Protein AF-A0A348ZVE0-F1 (afdb_monomer_lite)

Secondary structure (DSSP, 8-state):
-HHHHHHHHTTTTTTSTTHHHHHHHHHHHHHTTSS--HHHHHHHHHHHHT--TTSPPPPPSSHHHHHHHHHHHHHHHHTTSHHIIIIIHHHHHHHS---HHHHHHHHHHHHHHHHHGGG---SHHHHHHHHHHHHHHHHHHHHHHHHHHHHTHHHHHHHS----

Sequence (164 aa):
MLALLSGLLHDICRGEKDHAKKGSREAGPILDSLPVSVHEKACIEGAIANHEAFVKPTLMPSLYGQTLSDTLYDADKFRWGPDNFTETLWAMLRSRPVPMATVIHQFPEGIEEISRIKNTFRSETGRSFGPEFISIGLRIGEEIYQFLRERFADELRLQYPSSG

Foldseek 3Di:
DLLVLLLVQLCVQVVDDLRLLVSLVVSLVVCVVDPDDPVSNNLSSLLSSQQDPPDDHDDDPDPVSNVSSLSNNLVVLLCLFQVVLPPVVVVVCVVPPDDLLVCLVCLVVSLVVNLVSLPVRDDPVSVVCVNVRSVNRSVSSVVVSVVSCVVCVVVNCVPPPPPD

Radius of gyration: 18.57 Å; chains: 1; bounding box: 41×32×64 Å

pLDDT: mean 94.75, std 7.2, range [42.0, 98.56]

Structure (mmCIF, N/CA/C/O backbone):
data_AF-A0A348ZVE0-F1
#
_entry.id   AF-A0A348ZVE0-F1
#
loop_
_atom_site.group_PDB
_atom_site.id
_atom_site.type_symbol
_atom_site.label_atom_id
_atom_site.label_alt_id
_atom_site.label_comp_id
_atom_site.label_asym_id
_atom_site.label_entity_id
_atom_site.label_seq_id
_atom_site.pdbx_PDB_ins_code
_atom_site.Cartn_x
_atom_site.Cartn_y
_atom_site.Cartn_z
_atom_site.occupancy
_atom_site.B_iso_or_equiv
_atom_site.auth_seq_id
_atom_site.auth_comp_id
_atom_site.auth_asym_id
_atom_site.auth_atom_id
_atom_site.pdbx_PDB_model_num
ATOM 1 N N . MET A 1 1 ? 1.390 5.913 -18.681 1.00 83.69 1 MET A N 1
ATOM 2 C CA . MET A 1 1 ? 0.794 4.602 -19.012 1.00 83.69 1 MET A CA 1
ATOM 3 C C . MET A 1 1 ? 1.301 3.500 -18.085 1.00 83.69 1 MET A C 1
ATOM 5 O O . MET A 1 1 ? 0.484 2.969 -17.352 1.00 83.69 1 MET A O 1
ATOM 9 N N . LEU A 1 2 ? 2.609 3.199 -18.022 1.00 94.75 2 LEU A N 1
ATOM 10 C CA . LEU A 1 2 ? 3.101 2.069 -17.206 1.00 94.75 2 LEU A CA 1
ATOM 11 C C . LEU A 1 2 ? 2.749 2.158 -15.716 1.00 94.75 2 LEU A C 1
ATOM 13 O O . LEU A 1 2 ? 2.312 1.170 -15.153 1.00 94.75 2 LEU A O 1
ATOM 17 N N . ALA A 1 3 ? 2.850 3.340 -15.098 1.00 94.62 3 ALA A N 1
ATOM 18 C CA . ALA A 1 3 ? 2.457 3.521 -13.696 1.00 94.62 3 ALA A CA 1
ATOM 19 C C . ALA A 1 3 ? 0.978 3.181 -13.435 1.00 94.62 3 ALA A C 1
ATOM 21 O O . ALA A 1 3 ? 0.655 2.655 -12.376 1.00 94.62 3 ALA A O 1
ATOM 22 N N . LEU A 1 4 ? 0.092 3.419 -14.411 1.00 95.75 4 LEU A N 1
ATOM 23 C CA . LEU A 1 4 ? -1.321 3.040 -14.312 1.00 95.75 4 LEU A CA 1
ATOM 24 C C . LEU A 1 4 ? -1.493 1.522 -14.403 1.00 95.75 4 LEU A C 1
ATOM 26 O O . LEU A 1 4 ? -2.256 0.959 -13.627 1.00 95.75 4 LEU A O 1
ATOM 30 N N . LEU A 1 5 ? -0.764 0.857 -15.306 1.00 97.19 5 LEU A N 1
ATOM 31 C CA . LEU A 1 5 ? -0.774 -0.607 -15.409 1.00 97.19 5 LEU A CA 1
ATOM 32 C C . LEU A 1 5 ? -0.233 -1.252 -14.130 1.00 97.19 5 LEU A C 1
ATOM 34 O O . LEU A 1 5 ? -0.873 -2.141 -13.579 1.00 97.19 5 LEU A O 1
ATOM 38 N N . SER A 1 6 ? 0.892 -0.755 -13.611 1.00 97.62 6 SER A N 1
ATOM 39 C CA . SER A 1 6 ? 1.432 -1.197 -12.327 1.00 97.62 6 SER A CA 1
ATOM 40 C C . SER A 1 6 ? 0.428 -0.978 -11.194 1.00 97.62 6 SER A C 1
ATOM 42 O O . SER A 1 6 ? 0.184 -1.887 -10.410 1.00 97.62 6 SER A O 1
ATOM 44 N N . GLY A 1 7 ? -0.200 0.201 -11.131 1.00 97.25 7 GLY A N 1
ATOM 45 C CA . GLY A 1 7 ? -1.208 0.529 -10.122 1.00 97.25 7 GLY A CA 1
ATOM 46 C C . GLY A 1 7 ? -2.449 -0.360 -10.198 1.00 97.25 7 GLY A C 1
ATOM 47 O O . GLY A 1 7 ? -2.977 -0.746 -9.163 1.00 97.25 7 GLY A O 1
ATOM 48 N N . LEU A 1 8 ? -2.887 -0.749 -11.395 1.00 97.12 8 LEU A N 1
ATOM 49 C CA . LEU A 1 8 ? -4.025 -1.651 -11.575 1.00 97.12 8 LEU A CA 1
ATOM 50 C C . LEU A 1 8 ? -3.704 -3.095 -11.160 1.00 97.12 8 LEU A C 1
ATOM 52 O O . LEU A 1 8 ? -4.574 -3.792 -10.647 1.00 97.12 8 LEU A O 1
ATOM 56 N N . LEU A 1 9 ? -2.469 -3.542 -11.396 1.00 97.69 9 LEU A N 1
ATOM 57 C CA . LEU A 1 9 ? -2.080 -4.947 -11.258 1.00 97.69 9 LEU A CA 1
ATOM 58 C C . LEU A 1 9 ? -1.362 -5.279 -9.943 1.00 97.69 9 LEU A C 1
ATOM 60 O O . LEU A 1 9 ? -1.267 -6.458 -9.612 1.00 97.69 9 LEU A O 1
ATOM 64 N N . HIS A 1 10 ? -0.854 -4.291 -9.193 1.00 97.38 10 HIS A N 1
ATOM 65 C CA . HIS A 1 10 ? 0.051 -4.558 -8.062 1.00 97.38 10 HIS A CA 1
ATOM 66 C C . HIS A 1 10 ? -0.527 -5.492 -6.994 1.00 97.38 10 HIS A C 1
ATOM 68 O O . HIS A 1 10 ? 0.209 -6.294 -6.422 1.00 97.38 10 HIS A O 1
ATOM 74 N N . ASP A 1 11 ? -1.843 -5.432 -6.796 1.00 96.00 11 ASP A N 1
ATOM 75 C CA . ASP A 1 11 ? -2.575 -6.169 -5.768 1.00 96.00 11 ASP A CA 1
ATOM 76 C C . ASP A 1 11 ? -3.399 -7.345 -6.333 1.00 96.00 11 ASP A C 1
ATOM 78 O O . ASP A 1 11 ? -4.253 -7.902 -5.643 1.00 96.00 11 ASP A O 1
ATOM 82 N N . ILE A 1 12 ? -3.149 -7.775 -7.581 1.00 96.69 12 ILE A N 1
ATOM 83 C CA . ILE A 1 12 ? -3.907 -8.867 -8.232 1.00 96.69 12 ILE A CA 1
ATOM 84 C C . ILE A 1 12 ? -3.890 -10.181 -7.426 1.00 96.69 12 ILE A C 1
ATOM 86 O O . ILE A 1 12 ? -4.826 -10.973 -7.500 1.00 96.69 12 ILE A O 1
ATOM 90 N N . CYS A 1 13 ? -2.862 -10.374 -6.595 1.00 96.31 13 CYS A N 1
ATOM 91 C CA . CYS A 1 13 ? -2.694 -11.533 -5.718 1.00 96.31 13 CYS A CA 1
ATOM 92 C C . CYS A 1 13 ? -2.849 -11.205 -4.223 1.00 96.31 13 CYS A C 1
ATOM 94 O O . CYS A 1 13 ? -2.304 -11.934 -3.400 1.00 96.31 13 CYS A O 1
ATOM 96 N N . ARG A 1 14 ? -3.557 -10.132 -3.839 1.00 91.12 14 ARG A N 1
ATOM 97 C CA . ARG A 1 14 ? -3.624 -9.608 -2.452 1.00 91.12 14 ARG A CA 1
ATOM 98 C C . ARG A 1 14 ? -3.888 -10.652 -1.356 1.00 91.12 14 ARG A C 1
ATOM 100 O O . ARG A 1 14 ? -3.393 -10.512 -0.244 1.00 91.12 14 ARG A O 1
ATOM 107 N N . GLY A 1 15 ? -4.673 -11.693 -1.645 1.00 88.19 15 GLY A N 1
ATOM 108 C CA . GLY A 1 15 ? -5.005 -12.757 -0.684 1.00 88.19 15 GLY A CA 1
ATOM 109 C C . GLY A 1 15 ? -3.890 -13.782 -0.434 1.00 88.19 15 GLY A C 1
ATOM 110 O O . GLY A 1 15 ? -4.030 -14.643 0.433 1.00 88.19 15 GLY A O 1
ATOM 111 N N . GLU A 1 16 ? -2.796 -13.719 -1.187 1.00 93.19 16 GLU A N 1
ATOM 112 C CA . GLU A 1 16 ? -1.742 -14.722 -1.180 1.00 93.19 16 GLU A CA 1
ATOM 113 C C . GLU A 1 16 ? -0.572 -14.355 -0.259 1.00 93.19 16 GLU A C 1
ATOM 115 O O . GLU A 1 16 ? -0.159 -13.201 -0.154 1.00 93.19 16 GLU A O 1
ATOM 120 N N . LYS A 1 17 ? 0.075 -15.366 0.336 1.00 91.56 17 LYS A N 1
ATOM 121 C CA . LYS A 1 17 ? 1.398 -15.164 0.951 1.00 91.56 17 LYS A CA 1
ATOM 122 C C . LYS A 1 17 ? 2.402 -14.709 -0.115 1.00 91.56 17 LYS A C 1
ATOM 124 O O . LYS A 1 17 ? 2.440 -15.309 -1.192 1.00 91.56 17 LYS A O 1
ATOM 129 N N . ASP A 1 18 ? 3.221 -13.707 0.216 1.00 92.50 18 ASP A N 1
ATOM 130 C CA . ASP A 1 18 ? 4.145 -13.034 -0.708 1.00 92.50 18 ASP A CA 1
ATOM 131 C C . ASP A 1 18 ? 3.409 -12.415 -1.917 1.00 92.50 18 ASP A C 1
ATOM 133 O O . ASP A 1 18 ? 3.849 -12.562 -3.067 1.00 92.50 18 ASP A O 1
ATOM 137 N N . HIS A 1 19 ? 2.259 -11.766 -1.663 1.00 95.38 19 HIS A N 1
ATOM 138 C CA . HIS A 1 19 ? 1.347 -11.263 -2.698 1.00 95.38 19 HIS A CA 1
ATOM 139 C C . HIS A 1 19 ? 2.051 -10.397 -3.742 1.00 95.38 19 HIS A C 1
ATOM 141 O O . HIS A 1 19 ? 1.801 -10.597 -4.923 1.00 95.38 19 HIS A O 1
ATOM 147 N N . ALA A 1 20 ? 2.980 -9.517 -3.361 1.00 96.81 20 ALA A N 1
ATOM 148 C CA . ALA A 1 20 ? 3.681 -8.661 -4.316 1.00 96.81 20 ALA A CA 1
ATOM 149 C C . ALA A 1 20 ? 4.547 -9.457 -5.303 1.00 96.81 20 ALA A C 1
ATOM 151 O O . ALA A 1 20 ? 4.523 -9.215 -6.509 1.00 96.81 20 ALA A O 1
ATOM 152 N N . LYS A 1 21 ? 5.270 -10.478 -4.826 1.00 96.25 21 LYS A N 1
ATOM 153 C CA . LYS A 1 21 ? 6.077 -11.353 -5.696 1.00 96.25 21 LYS A CA 1
ATOM 154 C C . LYS A 1 21 ? 5.207 -12.225 -6.592 1.00 96.25 21 LYS A C 1
ATOM 156 O O . LYS A 1 21 ? 5.589 -12.502 -7.726 1.00 96.25 21 LYS A O 1
ATOM 161 N N . LYS A 1 22 ? 4.075 -12.712 -6.081 1.00 97.12 22 LYS A N 1
ATOM 162 C CA . LYS A 1 22 ? 3.112 -13.473 -6.887 1.00 97.12 22 LYS A CA 1
ATOM 163 C C . LYS A 1 22 ? 2.441 -12.576 -7.921 1.00 97.12 22 LYS A C 1
ATOM 165 O O . LYS A 1 22 ? 2.470 -12.921 -9.091 1.00 97.12 22 LYS A O 1
ATOM 170 N N . GLY A 1 23 ? 1.946 -11.412 -7.516 1.00 97.50 23 GLY A N 1
ATOM 171 C CA . GLY A 1 23 ? 1.324 -10.418 -8.388 1.00 97.50 23 GLY A CA 1
ATOM 172 C C . GLY A 1 23 ? 2.262 -9.949 -9.494 1.00 97.50 23 GLY A C 1
ATOM 173 O O . GLY A 1 23 ? 1.847 -9.842 -10.638 1.00 97.50 23 GLY A O 1
ATOM 174 N N . SER A 1 24 ? 3.552 -9.786 -9.189 1.00 97.69 24 SER A N 1
ATOM 175 C CA . SER A 1 24 ? 4.595 -9.516 -10.184 1.00 97.69 24 SER A CA 1
ATOM 176 C C . SER A 1 24 ? 4.646 -10.591 -11.279 1.00 97.69 24 SER A C 1
ATOM 178 O O . SER A 1 24 ? 4.664 -10.258 -12.458 1.00 97.69 24 SER A O 1
ATOM 180 N N . ARG A 1 25 ? 4.587 -11.880 -10.913 1.00 97.38 25 ARG A N 1
ATOM 181 C CA . ARG A 1 25 ? 4.575 -12.990 -11.884 1.00 97.38 25 ARG A CA 1
ATOM 182 C C . ARG A 1 25 ? 3.251 -13.107 -12.639 1.00 97.38 25 ARG A C 1
ATOM 184 O O . ARG A 1 25 ? 3.273 -13.336 -13.842 1.00 97.38 25 ARG A O 1
ATOM 191 N N . GLU A 1 26 ? 2.123 -12.936 -11.952 1.00 97.81 26 GLU A N 1
ATOM 192 C CA . GLU A 1 26 ? 0.785 -13.011 -12.560 1.00 97.81 26 GLU A CA 1
ATOM 193 C C . GLU A 1 26 ? 0.497 -11.831 -13.500 1.00 97.81 26 GLU A C 1
ATOM 195 O O . GLU A 1 26 ? -0.248 -11.968 -14.469 1.00 97.81 26 GLU A O 1
ATOM 200 N N . ALA A 1 27 ? 1.122 -10.674 -13.269 1.00 97.75 27 ALA A N 1
ATOM 201 C CA . ALA A 1 27 ? 1.037 -9.540 -14.181 1.00 97.75 27 ALA A CA 1
ATOM 202 C C . ALA A 1 27 ? 1.665 -9.857 -15.548 1.00 97.75 27 ALA A C 1
ATOM 204 O O . ALA A 1 27 ? 1.187 -9.358 -16.565 1.00 97.75 27 ALA A O 1
ATOM 205 N N . GLY A 1 28 ? 2.697 -10.704 -15.597 1.00 96.44 28 GLY A N 1
ATOM 206 C CA . GLY A 1 28 ? 3.451 -10.999 -16.813 1.00 96.44 28 GLY A CA 1
ATOM 207 C C . GLY A 1 28 ? 2.586 -11.476 -17.991 1.00 96.44 28 GLY A C 1
ATOM 208 O O . GLY A 1 28 ? 2.599 -10.819 -19.035 1.00 96.44 28 GLY A O 1
ATOM 209 N N . PRO A 1 29 ? 1.806 -12.564 -17.848 1.00 96.94 29 PRO A N 1
ATOM 210 C CA . PRO A 1 29 ? 0.902 -13.045 -18.895 1.00 96.94 29 PR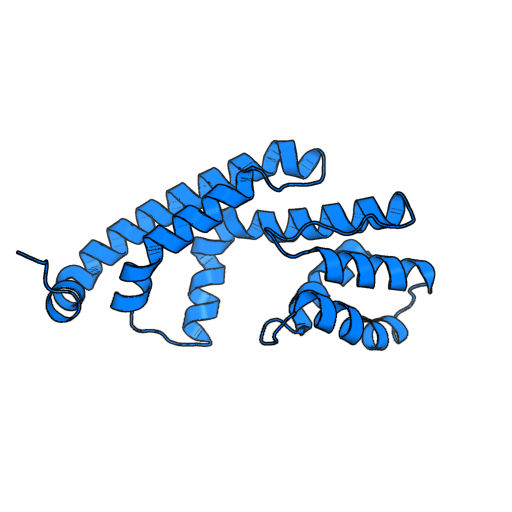O A CA 1
ATOM 211 C C . PRO A 1 29 ? -0.169 -12.031 -19.322 1.00 96.94 29 PRO A C 1
ATOM 213 O O . PRO A 1 29 ? -0.554 -11.993 -20.488 1.00 96.94 29 PRO A O 1
ATOM 216 N N . ILE A 1 30 ? -0.647 -11.183 -18.402 1.00 96.94 30 ILE A N 1
ATOM 217 C CA . ILE A 1 30 ? -1.611 -10.117 -18.725 1.00 96.94 30 ILE A CA 1
ATOM 218 C C . ILE A 1 30 ? -0.939 -9.067 -19.614 1.00 96.94 30 ILE A C 1
ATOM 220 O O . ILE A 1 30 ? -1.504 -8.646 -20.625 1.00 96.94 30 ILE A O 1
ATOM 224 N N . LEU A 1 31 ? 0.287 -8.677 -19.265 1.00 97.12 31 LEU A N 1
ATOM 225 C CA . LEU A 1 31 ? 1.079 -7.701 -20.009 1.00 97.12 31 LEU A CA 1
ATOM 226 C C . LEU A 1 31 ? 1.460 -8.200 -21.411 1.00 97.12 31 LEU A C 1
ATOM 228 O O . LEU A 1 31 ? 1.528 -7.381 -22.320 1.00 97.12 31 LEU A O 1
ATOM 232 N N . ASP A 1 32 ? 1.622 -9.512 -21.619 1.00 96.38 32 ASP A N 1
ATOM 233 C CA . ASP A 1 32 ? 1.896 -10.093 -22.948 1.00 96.38 32 ASP A CA 1
ATOM 234 C C . ASP A 1 32 ? 0.769 -9.845 -23.966 1.00 96.38 32 ASP A C 1
ATOM 236 O O . ASP A 1 32 ? 0.999 -9.894 -25.174 1.00 96.38 32 ASP A O 1
ATOM 240 N N . SER A 1 33 ? -0.447 -9.550 -23.495 1.00 95.12 33 SER A N 1
ATOM 241 C CA . SER A 1 33 ? -1.587 -9.197 -24.352 1.00 95.12 33 SER A CA 1
ATOM 242 C C . SER A 1 33 ? -1.677 -7.703 -24.694 1.00 95.12 33 SER A C 1
ATOM 244 O O . SER A 1 33 ? -2.545 -7.296 -25.469 1.00 95.12 33 SER A O 1
ATOM 246 N N . LEU A 1 34 ? -0.798 -6.874 -24.123 1.00 95.25 34 LEU A N 1
ATOM 247 C CA . LEU A 1 34 ? -0.797 -5.420 -24.271 1.00 95.25 34 LEU A CA 1
ATOM 248 C C . LEU A 1 34 ? 0.386 -4.953 -25.135 1.00 95.25 34 LEU A C 1
ATOM 250 O O . LEU A 1 34 ? 1.401 -5.642 -25.223 1.00 95.25 34 LEU A O 1
ATOM 254 N N . PRO A 1 35 ? 0.311 -3.758 -25.754 1.00 95.12 35 PRO A N 1
ATOM 255 C CA . PRO A 1 35 ? 1.410 -3.196 -26.538 1.00 95.12 35 PRO A CA 1
ATOM 256 C C . PRO A 1 35 ? 2.511 -2.615 -25.628 1.00 95.12 35 PRO A C 1
ATOM 258 O O . PRO A 1 35 ? 2.806 -1.423 -25.684 1.00 95.12 35 PRO A O 1
ATOM 261 N N . VAL A 1 36 ? 3.093 -3.448 -24.763 1.00 95.81 36 VAL A N 1
ATOM 262 C CA . VAL A 1 36 ? 4.236 -3.113 -23.904 1.00 95.81 36 VAL A CA 1
ATOM 263 C C . VAL A 1 36 ? 5.461 -3.903 -24.348 1.00 95.81 36 VAL A C 1
ATOM 265 O O . VAL A 1 36 ? 5.384 -5.085 -24.675 1.00 95.81 36 VAL A O 1
ATOM 268 N N . SER A 1 37 ? 6.617 -3.251 -24.379 1.00 96.56 37 SER A N 1
ATOM 269 C CA . SER A 1 37 ? 7.875 -3.922 -24.703 1.00 96.56 37 SER A CA 1
ATOM 270 C C . SER A 1 37 ? 8.344 -4.829 -23.561 1.00 96.56 37 SER A C 1
ATOM 272 O O . SER A 1 37 ? 7.965 -4.660 -22.401 1.00 96.56 37 SER A O 1
ATOM 274 N N . VAL A 1 38 ? 9.262 -5.751 -23.866 1.00 96.44 38 VAL A N 1
ATOM 275 C CA . VAL A 1 38 ? 9.892 -6.632 -22.865 1.00 96.44 38 VAL A CA 1
ATOM 276 C C . VAL A 1 38 ? 10.555 -5.830 -21.736 1.00 96.44 38 VAL A C 1
ATOM 278 O O . VAL A 1 38 ? 10.487 -6.221 -20.572 1.00 96.44 38 VAL A O 1
ATOM 281 N N . HIS A 1 39 ? 11.166 -4.685 -22.059 1.00 96.62 39 HIS A N 1
ATOM 282 C CA . HIS A 1 39 ? 11.793 -3.823 -21.057 1.00 96.62 39 HIS A CA 1
ATOM 283 C C . HIS A 1 39 ? 10.761 -3.169 -20.128 1.00 96.62 39 HIS A C 1
ATOM 285 O O . HIS A 1 39 ? 10.950 -3.137 -18.913 1.00 96.62 39 HIS A O 1
ATOM 291 N N . GLU A 1 40 ? 9.659 -2.667 -20.686 1.00 97.62 40 GLU A N 1
ATOM 292 C CA . GLU A 1 40 ? 8.582 -2.040 -19.915 1.00 97.62 40 GLU A CA 1
ATOM 293 C C . GLU A 1 40 ? 7.856 -3.058 -19.037 1.00 97.62 40 GLU A C 1
ATOM 295 O O . GLU A 1 40 ? 7.601 -2.774 -17.867 1.00 97.62 40 GLU A O 1
ATOM 300 N N . LYS A 1 41 ? 7.603 -4.262 -19.569 1.00 97.69 41 LYS A N 1
ATOM 301 C CA . LYS A 1 41 ? 7.073 -5.399 -18.813 1.00 97.69 41 LYS A CA 1
ATOM 302 C C . LYS A 1 41 ? 7.941 -5.689 -17.589 1.00 97.69 41 LYS A C 1
ATOM 304 O O . LYS A 1 41 ? 7.433 -5.655 -16.473 1.00 97.69 41 LYS A O 1
ATOM 309 N N . ALA A 1 42 ? 9.252 -5.857 -17.774 1.00 97.75 42 ALA A N 1
ATOM 310 C CA . ALA A 1 42 ? 10.180 -6.103 -16.669 1.00 97.75 42 ALA A CA 1
ATOM 311 C C . ALA A 1 42 ? 10.190 -4.961 -15.631 1.00 97.75 42 ALA A C 1
ATOM 313 O O . ALA A 1 42 ? 10.314 -5.205 -14.430 1.00 97.75 42 ALA A O 1
ATOM 314 N N . CYS A 1 43 ? 10.026 -3.706 -16.068 1.00 98.25 43 CYS A N 1
ATOM 315 C CA . CYS A 1 43 ? 9.896 -2.572 -15.152 1.00 98.25 43 CYS A CA 1
ATOM 316 C C . CYS A 1 43 ? 8.595 -2.633 -14.335 1.00 98.25 43 CYS A C 1
ATOM 318 O O . CYS A 1 43 ? 8.634 -2.369 -13.134 1.00 98.25 43 CYS A O 1
ATOM 320 N N . ILE A 1 44 ? 7.461 -2.986 -14.956 1.00 98.31 44 ILE A N 1
ATOM 321 C CA . ILE A 1 44 ? 6.171 -3.154 -14.265 1.00 98.31 44 ILE A CA 1
ATOM 322 C C . ILE A 1 44 ? 6.258 -4.299 -13.254 1.00 98.31 44 ILE A C 1
ATOM 324 O O . ILE A 1 44 ? 5.930 -4.101 -12.086 1.00 98.31 44 ILE A O 1
ATOM 328 N N . GLU A 1 45 ? 6.745 -5.468 -13.672 1.00 98.31 45 GLU A N 1
ATOM 329 C CA . GLU A 1 45 ? 6.901 -6.639 -12.804 1.00 98.31 45 GLU A CA 1
ATOM 330 C C . GLU A 1 45 ? 7.791 -6.320 -11.595 1.00 98.31 45 GLU A C 1
ATOM 332 O O . GLU A 1 45 ? 7.432 -6.642 -10.461 1.00 98.31 45 GLU A O 1
ATOM 337 N N . GLY A 1 46 ? 8.923 -5.639 -11.808 1.00 98.25 46 GLY A N 1
ATOM 338 C CA . GLY A 1 46 ? 9.819 -5.234 -10.725 1.00 98.25 46 GLY A CA 1
ATOM 339 C C . GLY A 1 46 ? 9.209 -4.183 -9.795 1.00 98.25 46 GLY A C 1
ATOM 340 O O . GLY A 1 46 ? 9.342 -4.297 -8.577 1.00 98.25 46 GLY A O 1
ATOM 341 N N . ALA A 1 47 ? 8.478 -3.203 -10.337 1.00 98.44 47 ALA A N 1
ATOM 342 C CA . ALA A 1 47 ? 7.744 -2.229 -9.532 1.00 98.44 47 ALA A CA 1
ATOM 343 C C . ALA A 1 47 ? 6.710 -2.923 -8.631 1.00 98.44 47 ALA A C 1
ATOM 345 O O . ALA A 1 47 ? 6.682 -2.671 -7.426 1.00 98.44 47 ALA A O 1
ATOM 346 N N . ILE A 1 48 ? 5.924 -3.851 -9.189 1.00 98.56 48 ILE A N 1
ATOM 347 C CA . ILE A 1 48 ? 4.960 -4.655 -8.430 1.00 98.56 48 ILE A CA 1
ATOM 348 C C . ILE A 1 48 ? 5.680 -5.486 -7.363 1.00 98.56 48 ILE A C 1
ATOM 350 O O . ILE A 1 48 ? 5.252 -5.498 -6.220 1.00 98.56 48 ILE A O 1
ATOM 354 N N . ALA A 1 49 ? 6.808 -6.127 -7.657 1.00 98.06 49 ALA A N 1
ATOM 355 C CA . ALA A 1 49 ? 7.531 -6.895 -6.639 1.00 98.06 49 ALA A CA 1
ATOM 356 C C . ALA A 1 49 ? 8.065 -6.033 -5.472 1.00 98.06 49 ALA A C 1
ATOM 358 O O . ALA A 1 49 ? 8.312 -6.557 -4.388 1.00 98.06 49 ALA A O 1
ATOM 359 N N . ASN A 1 50 ? 8.244 -4.726 -5.686 1.00 97.88 50 ASN A N 1
ATOM 360 C CA . ASN A 1 50 ? 8.852 -3.789 -4.740 1.00 97.88 50 ASN A CA 1
ATOM 361 C C . ASN A 1 50 ? 7.846 -2.926 -3.947 1.00 97.88 50 ASN A C 1
ATOM 363 O O . ASN A 1 50 ? 8.286 -2.066 -3.172 1.00 97.88 50 ASN A O 1
ATOM 367 N N . HIS A 1 51 ? 6.530 -3.073 -4.148 1.00 97.12 51 HIS A N 1
ATOM 368 C CA . HIS A 1 51 ? 5.545 -2.098 -3.647 1.00 97.12 51 HIS A CA 1
ATOM 369 C C . HIS A 1 51 ? 5.165 -2.254 -2.152 1.00 97.12 51 HIS A C 1
ATOM 371 O O . HIS A 1 51 ? 4.519 -1.372 -1.579 1.00 97.12 51 HIS A O 1
ATOM 377 N N . GLU A 1 52 ? 5.587 -3.330 -1.479 1.00 96.31 52 GLU A N 1
ATOM 378 C CA . GLU A 1 52 ? 5.260 -3.558 -0.062 1.00 96.31 52 GLU A CA 1
ATOM 379 C C . GLU A 1 52 ? 5.977 -2.576 0.874 1.00 96.31 52 GLU A C 1
ATOM 381 O O . GLU A 1 52 ? 7.164 -2.264 0.724 1.00 96.31 52 GLU A O 1
ATOM 386 N N . ALA A 1 53 ? 5.240 -2.080 1.872 1.00 94.44 53 ALA A N 1
ATOM 387 C CA . ALA A 1 53 ? 5.815 -1.294 2.958 1.00 94.44 53 ALA A CA 1
ATOM 388 C C . ALA A 1 53 ? 6.646 -2.177 3.896 1.00 94.44 53 ALA A C 1
ATOM 390 O O . ALA A 1 53 ? 6.439 -3.381 3.979 1.00 94.44 53 ALA A O 1
ATOM 391 N N . PHE A 1 54 ? 7.602 -1.559 4.594 1.00 93.81 54 PHE A N 1
ATOM 392 C CA . PHE A 1 54 ? 8.472 -2.213 5.586 1.00 93.81 54 PHE A CA 1
ATOM 393 C C . PHE A 1 54 ? 9.351 -3.357 5.048 1.00 93.81 54 PHE A C 1
ATOM 395 O O . PHE A 1 54 ? 10.081 -3.992 5.806 1.00 93.81 54 PHE A O 1
ATOM 402 N N . VAL A 1 55 ? 9.358 -3.563 3.731 1.00 92.75 55 VAL A N 1
ATOM 403 C CA . VAL A 1 55 ? 10.277 -4.449 3.021 1.00 92.75 55 VAL A CA 1
ATOM 404 C C . VAL A 1 55 ? 11.347 -3.597 2.345 1.00 92.75 55 VAL A C 1
ATOM 406 O O . VAL A 1 55 ? 11.054 -2.568 1.732 1.00 92.75 55 VAL A O 1
ATOM 409 N N . LYS A 1 56 ? 12.613 -4.017 2.450 1.00 93.50 56 LYS A N 1
ATOM 410 C CA . LYS A 1 56 ? 13.716 -3.353 1.747 1.00 93.50 56 LYS A CA 1
ATOM 411 C C . LYS A 1 56 ? 13.532 -3.540 0.231 1.00 93.50 56 LYS A C 1
ATOM 413 O O . LYS A 1 56 ? 13.552 -4.688 -0.215 1.00 93.50 56 LYS A O 1
ATOM 418 N N . PRO A 1 57 ? 13.384 -2.463 -0.564 1.00 94.44 57 PRO A N 1
ATOM 419 C CA . PRO A 1 57 ? 13.187 -2.595 -2.002 1.00 94.44 57 PRO A CA 1
ATOM 420 C C . PRO A 1 57 ? 14.460 -3.083 -2.694 1.00 94.44 57 PRO A C 1
ATOM 422 O O . PRO A 1 57 ? 15.580 -2.778 -2.270 1.00 94.44 57 PRO A O 1
ATOM 425 N N . THR A 1 58 ? 14.279 -3.813 -3.792 1.00 96.31 58 THR A N 1
ATOM 426 C CA . THR A 1 58 ? 15.377 -4.171 -4.694 1.00 96.31 58 THR A CA 1
ATOM 427 C C . THR A 1 58 ? 15.638 -3.009 -5.645 1.00 96.31 58 THR A C 1
ATOM 429 O O . THR A 1 58 ? 14.697 -2.456 -6.209 1.00 96.31 58 THR A O 1
ATOM 432 N N . LEU A 1 59 ? 16.904 -2.634 -5.843 1.00 97.25 59 LEU A N 1
ATOM 433 C CA . LEU A 1 59 ? 17.252 -1.600 -6.819 1.00 97.25 59 LEU A CA 1
ATOM 434 C C . LEU A 1 59 ? 16.887 -2.054 -8.231 1.00 97.25 59 LEU A C 1
ATOM 436 O O . LEU A 1 59 ? 17.219 -3.168 -8.641 1.00 97.25 59 LEU A O 1
ATOM 440 N N . MET A 1 60 ? 16.229 -1.170 -8.975 1.00 97.81 60 MET A N 1
ATOM 441 C CA . MET A 1 60 ? 15.878 -1.444 -10.361 1.00 97.81 60 MET A CA 1
ATOM 442 C C . MET A 1 60 ? 17.103 -1.252 -11.273 1.00 97.81 60 MET A C 1
ATOM 444 O O . MET A 1 60 ? 17.884 -0.325 -11.051 1.00 97.81 60 MET A O 1
ATOM 448 N N . PRO A 1 61 ? 17.282 -2.071 -12.329 1.00 94.56 61 PRO A N 1
ATOM 449 C CA . PRO A 1 61 ? 18.459 -1.986 -13.205 1.00 94.56 61 PRO A CA 1
ATOM 450 C C . PRO A 1 61 ? 18.592 -0.679 -13.999 1.00 94.56 61 PRO A C 1
ATOM 452 O O . PRO A 1 61 ? 19.660 -0.392 -14.534 1.00 94.56 61 PRO A O 1
ATOM 455 N N . SER A 1 62 ? 17.514 0.096 -14.125 1.00 96.06 62 SER A N 1
ATOM 456 C CA . SER A 1 62 ? 17.488 1.357 -14.864 1.00 96.06 62 SER A CA 1
ATOM 457 C C . SER A 1 62 ? 16.844 2.463 -14.035 1.00 96.06 62 SER A C 1
ATOM 459 O O . SER A 1 62 ? 15.952 2.208 -13.223 1.00 96.06 62 SER A O 1
ATOM 461 N N . LEU A 1 63 ? 17.251 3.713 -14.290 1.00 96.12 63 LEU A N 1
ATOM 462 C CA . LEU A 1 63 ? 16.619 4.886 -13.680 1.00 96.12 63 LEU A CA 1
ATOM 463 C C . LEU A 1 63 ? 15.118 4.929 -13.995 1.00 96.12 63 LEU A C 1
ATOM 465 O O . LEU A 1 63 ? 14.314 5.203 -13.115 1.00 96.12 63 LEU A O 1
ATO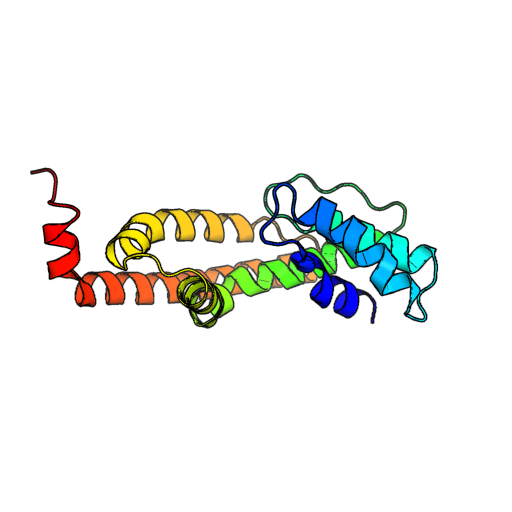M 469 N N . TYR A 1 64 ? 14.745 4.576 -15.227 1.00 96.25 64 TYR A N 1
ATOM 470 C CA . TYR A 1 64 ? 13.351 4.479 -15.653 1.00 96.25 64 TYR A CA 1
ATOM 471 C C . TYR A 1 64 ? 12.542 3.489 -14.800 1.00 96.25 64 TYR A C 1
ATOM 473 O O . TYR A 1 64 ? 11.478 3.834 -14.283 1.00 96.25 64 TYR A O 1
ATOM 481 N N . GLY A 1 65 ? 13.066 2.276 -14.600 1.00 97.94 65 GLY A N 1
ATOM 482 C CA . GLY A 1 65 ? 12.433 1.269 -13.751 1.00 97.94 65 GLY A CA 1
ATOM 483 C C . GLY A 1 65 ? 12.373 1.702 -12.287 1.00 97.94 65 GLY A C 1
ATOM 484 O O . GLY A 1 65 ? 11.359 1.478 -11.628 1.00 97.94 65 GLY A O 1
ATOM 485 N N . GLN A 1 66 ? 13.418 2.373 -11.790 1.00 98.31 66 GLN A N 1
ATOM 486 C CA . GLN A 1 66 ? 13.456 2.896 -10.423 1.00 98.31 66 GLN A CA 1
ATOM 487 C C . GLN A 1 66 ? 12.369 3.952 -10.212 1.00 98.31 66 GLN A C 1
ATOM 489 O O . GLN A 1 66 ? 11.591 3.844 -9.269 1.00 98.31 66 GLN A O 1
ATOM 494 N N . THR A 1 67 ? 12.236 4.906 -11.137 1.00 98.00 67 THR A N 1
ATOM 495 C CA . THR A 1 67 ? 11.171 5.913 -11.100 1.00 98.00 67 THR A CA 1
ATOM 496 C C . THR A 1 67 ? 9.788 5.268 -11.106 1.00 98.00 67 THR A C 1
ATOM 498 O O . THR A 1 67 ? 8.928 5.688 -10.336 1.00 98.00 67 THR A O 1
ATOM 501 N N . LEU A 1 68 ? 9.559 4.235 -11.923 1.00 98.31 68 LEU A N 1
ATOM 502 C CA . LEU A 1 68 ? 8.283 3.517 -11.942 1.00 98.31 68 LEU A CA 1
ATOM 503 C C . LEU A 1 68 ? 8.003 2.800 -10.612 1.00 98.31 68 LEU A C 1
ATOM 505 O O . LEU A 1 68 ? 6.895 2.903 -10.090 1.00 98.31 68 LEU A O 1
ATOM 509 N N . SER A 1 69 ? 9.003 2.107 -10.061 1.00 98.50 69 SER A N 1
ATOM 510 C CA . SER A 1 69 ? 8.924 1.411 -8.771 1.00 98.50 69 SER A CA 1
ATOM 511 C C . SER A 1 69 ? 8.609 2.370 -7.622 1.00 98.50 69 SER A C 1
ATOM 513 O O . SER A 1 69 ? 7.728 2.095 -6.808 1.00 98.50 69 SER A O 1
ATOM 515 N N . ASP A 1 70 ? 9.292 3.511 -7.568 1.00 98.44 70 ASP A N 1
ATOM 516 C CA . ASP A 1 70 ? 9.090 4.513 -6.520 1.00 98.44 70 ASP A CA 1
ATOM 517 C C . ASP A 1 70 ? 7.746 5.227 -6.675 1.00 98.44 70 ASP A C 1
ATOM 519 O O . ASP A 1 70 ? 7.051 5.452 -5.688 1.00 98.44 70 ASP A O 1
ATOM 523 N N . THR A 1 71 ? 7.335 5.505 -7.915 1.00 98.06 71 THR A N 1
ATOM 524 C CA . THR A 1 71 ? 6.031 6.110 -8.220 1.00 98.06 71 THR A CA 1
ATOM 525 C C . THR A 1 71 ? 4.882 5.187 -7.829 1.00 98.06 71 THR A C 1
ATOM 527 O O . THR A 1 71 ? 3.923 5.644 -7.213 1.00 98.06 71 THR A O 1
ATOM 530 N N . LEU A 1 72 ? 4.965 3.893 -8.167 1.00 98.56 72 LEU A N 1
ATOM 531 C CA . LEU A 1 72 ? 3.954 2.911 -7.772 1.00 98.56 72 LEU A CA 1
ATOM 532 C C . LEU A 1 72 ? 3.856 2.814 -6.251 1.00 98.56 72 LEU A C 1
ATOM 534 O O . LEU A 1 72 ? 2.756 2.851 -5.708 1.00 98.56 72 LEU A O 1
ATOM 538 N N . TYR A 1 73 ? 5.006 2.697 -5.583 1.00 98.56 73 TYR A N 1
ATOM 539 C CA . TYR A 1 73 ? 5.056 2.613 -4.131 1.00 98.56 73 TYR A CA 1
ATOM 540 C C . TYR A 1 73 ? 4.383 3.820 -3.481 1.00 98.56 73 TYR A C 1
ATOM 542 O O . TYR A 1 73 ? 3.493 3.655 -2.652 1.00 98.56 73 TYR A O 1
ATOM 550 N N . ASP A 1 74 ? 4.773 5.030 -3.884 1.00 98.50 74 ASP A N 1
ATOM 551 C CA . ASP A 1 74 ? 4.227 6.252 -3.305 1.00 98.50 74 ASP A CA 1
ATOM 552 C C . ASP A 1 74 ? 2.730 6.379 -3.581 1.00 98.50 74 ASP A C 1
ATOM 554 O O . ASP A 1 74 ? 1.978 6.691 -2.662 1.00 98.50 74 ASP A O 1
ATOM 558 N N . ALA A 1 75 ? 2.282 6.089 -4.809 1.00 97.69 75 ALA A N 1
ATOM 559 C CA . ALA A 1 75 ? 0.867 6.114 -5.179 1.00 97.69 75 ALA A CA 1
ATOM 560 C C . ALA A 1 75 ? 0.022 5.163 -4.319 1.00 97.69 75 ALA A C 1
ATOM 562 O O . ALA A 1 75 ? -1.062 5.542 -3.877 1.00 97.69 75 ALA A O 1
ATOM 563 N N . ASP A 1 76 ? 0.528 3.961 -4.035 1.00 97.62 76 ASP A N 1
ATOM 564 C CA . ASP A 1 76 ? -0.120 3.042 -3.101 1.00 97.62 76 ASP A CA 1
ATOM 565 C C . ASP A 1 76 ? -0.129 3.613 -1.671 1.00 97.62 76 ASP A C 1
ATOM 567 O O . ASP A 1 76 ? -1.176 3.668 -1.026 1.00 97.62 76 ASP A O 1
ATOM 571 N N . LYS A 1 77 ? 0.999 4.146 -1.178 1.00 97.69 77 LYS A N 1
ATOM 572 C CA . LYS A 1 77 ? 1.079 4.681 0.196 1.00 97.69 77 LYS A CA 1
ATOM 573 C C . LYS A 1 77 ? 0.290 5.968 0.408 1.00 97.69 77 LYS A C 1
ATOM 575 O O . LYS A 1 77 ? -0.167 6.203 1.523 1.00 97.69 77 LYS A O 1
ATOM 580 N N . PHE A 1 78 ? 0.025 6.763 -0.627 1.00 97.69 78 PHE A N 1
ATOM 581 C CA . PHE A 1 78 ? -0.920 7.880 -0.521 1.00 97.69 78 PHE A CA 1
ATOM 582 C C . PHE A 1 78 ? -2.314 7.412 -0.077 1.00 97.69 78 PHE A C 1
ATOM 584 O O . PHE A 1 78 ? -2.974 8.109 0.697 1.00 97.69 78 PHE A O 1
ATOM 591 N N . ARG A 1 79 ? -2.734 6.200 -0.470 1.00 96.56 79 ARG A N 1
ATOM 592 C CA . ARG A 1 79 ? -4.028 5.622 -0.070 1.00 96.56 79 ARG A CA 1
ATOM 593 C C . ARG A 1 79 ? -4.086 5.197 1.396 1.00 96.56 79 ARG A C 1
ATOM 595 O O . ARG A 1 79 ? -5.173 4.961 1.909 1.00 96.56 79 ARG A O 1
ATOM 602 N N . TRP A 1 80 ? -2.946 5.146 2.086 1.00 97.31 80 TRP A N 1
ATOM 603 C CA . TRP A 1 80 ? -2.881 4.879 3.527 1.00 97.31 80 TRP A CA 1
ATOM 604 C C . TRP A 1 80 ? -3.247 6.117 4.368 1.00 97.31 80 TRP A C 1
ATOM 606 O O . TRP A 1 80 ? -3.338 6.032 5.590 1.00 97.31 80 TRP A O 1
ATOM 616 N N . GLY A 1 81 ? -3.455 7.271 3.721 1.00 97.06 81 GLY A N 1
ATOM 617 C CA . GLY A 1 81 ? -3.962 8.497 4.330 1.00 97.06 81 GLY A CA 1
ATOM 618 C C . GLY A 1 81 ? -5.498 8.507 4.437 1.00 97.06 81 GLY A C 1
ATOM 619 O O . GLY A 1 81 ? -6.068 7.581 5.013 1.00 97.06 81 GLY A O 1
ATOM 620 N N . PRO A 1 82 ? -6.196 9.542 3.924 1.00 97.62 82 PRO A N 1
ATOM 621 C CA . PRO A 1 82 ? -7.652 9.666 4.059 1.00 97.62 82 PRO A CA 1
ATOM 622 C C . PRO A 1 82 ? -8.427 8.451 3.533 1.00 97.62 82 PRO A C 1
ATOM 624 O O . PRO A 1 82 ? -9.275 7.916 4.246 1.00 97.62 82 PRO A O 1
ATOM 627 N N . ASP A 1 83 ? -8.069 7.969 2.339 1.00 96.94 83 ASP A N 1
ATOM 628 C CA . ASP A 1 83 ? -8.719 6.839 1.660 1.00 96.94 83 ASP A CA 1
ATOM 629 C C . ASP A 1 83 ? -8.729 5.550 2.484 1.00 96.94 83 ASP A C 1
ATOM 631 O O . ASP A 1 83 ? -9.610 4.701 2.308 1.00 96.94 83 ASP A O 1
ATOM 635 N N . ASN A 1 84 ? -7.762 5.368 3.386 1.00 96.88 84 ASN A N 1
ATOM 636 C CA . ASN A 1 84 ? -7.737 4.202 4.255 1.00 96.88 84 ASN A CA 1
ATOM 637 C C . ASN A 1 84 ? -8.970 4.171 5.164 1.00 96.88 84 ASN A C 1
ATOM 639 O O . ASN A 1 84 ? -9.603 3.129 5.331 1.00 96.88 84 ASN A O 1
ATOM 643 N N . PHE A 1 85 ? -9.322 5.336 5.705 1.00 96.62 85 PHE A N 1
ATOM 644 C CA . PHE A 1 85 ? -10.354 5.503 6.720 1.00 96.62 85 PHE A CA 1
ATOM 645 C C . PHE A 1 85 ? -11.727 5.850 6.147 1.00 96.62 85 PHE A C 1
ATOM 647 O O . PHE A 1 85 ? -12.734 5.609 6.810 1.00 96.62 85 PHE A O 1
ATOM 654 N N . THR A 1 86 ? -11.798 6.387 4.929 1.00 94.94 86 THR A N 1
ATOM 655 C CA . THR A 1 86 ? -13.072 6.699 4.263 1.00 94.94 86 THR A CA 1
ATOM 656 C C . THR A 1 86 ? -13.574 5.557 3.386 1.00 94.94 86 THR A C 1
ATOM 658 O O . THR A 1 86 ? -14.781 5.357 3.301 1.00 94.94 86 THR A O 1
ATOM 661 N N . GLU A 1 87 ? -12.677 4.760 2.795 1.00 95.75 87 GLU A N 1
ATOM 662 C CA . GLU A 1 87 ? -13.049 3.750 1.796 1.00 95.75 87 GLU A CA 1
ATOM 663 C C . GLU A 1 87 ? -12.463 2.365 2.084 1.00 95.75 87 GLU A C 1
ATOM 665 O O . GLU A 1 87 ? -13.198 1.378 2.194 1.00 95.75 87 GLU A O 1
ATOM 670 N N . THR A 1 88 ? -11.136 2.270 2.204 1.00 93.50 88 THR A N 1
ATOM 671 C CA . THR A 1 88 ? -10.408 0.993 2.122 1.00 93.50 88 THR A CA 1
ATOM 672 C C . THR A 1 88 ? -10.755 0.056 3.276 1.00 93.50 88 THR A C 1
ATOM 674 O O . THR A 1 88 ? -11.108 -1.099 3.031 1.00 93.50 88 THR A O 1
ATOM 677 N N . LEU A 1 89 ? -10.723 0.544 4.522 1.00 94.25 89 LEU A N 1
ATOM 678 C CA . LEU A 1 89 ? -11.100 -0.234 5.706 1.00 94.25 89 LEU A CA 1
ATOM 679 C C . LEU A 1 89 ? -12.512 -0.816 5.568 1.00 94.25 89 LEU A C 1
ATOM 681 O O . LEU A 1 89 ? -12.726 -2.010 5.767 1.00 94.25 89 LEU A O 1
ATOM 685 N N . TRP A 1 90 ? -13.474 0.007 5.161 1.00 94.88 90 TRP A N 1
ATOM 686 C CA . TRP A 1 90 ? -14.871 -0.406 5.054 1.00 94.88 90 TRP A CA 1
ATOM 687 C C . TRP A 1 90 ? -15.107 -1.370 3.896 1.00 94.88 90 TRP A C 1
ATOM 689 O O . TRP A 1 90 ? -15.902 -2.298 4.024 1.00 94.88 90 TRP A O 1
ATOM 699 N N . ALA A 1 91 ? -14.404 -1.195 2.775 1.00 93.25 91 ALA A N 1
ATOM 700 C CA . ALA A 1 91 ? -14.435 -2.151 1.675 1.00 93.25 91 ALA A CA 1
ATOM 701 C C . ALA A 1 91 ? -13.903 -3.527 2.107 1.00 93.25 91 ALA A C 1
ATOM 703 O O . ALA A 1 91 ? -14.520 -4.542 1.781 1.00 93.25 91 ALA A O 1
ATOM 704 N N . MET A 1 92 ? -12.818 -3.565 2.891 1.00 90.50 92 MET A N 1
ATOM 705 C CA . MET A 1 92 ? -12.285 -4.808 3.460 1.00 90.50 92 MET A CA 1
ATOM 706 C C . MET A 1 92 ? -13.266 -5.458 4.443 1.00 90.50 92 MET A C 1
ATOM 708 O O . MET A 1 92 ? -13.487 -6.663 4.377 1.00 90.50 92 MET A O 1
ATOM 712 N N . LEU A 1 93 ? -13.910 -4.676 5.313 1.00 92.69 93 LEU A N 1
ATOM 713 C CA . LEU A 1 93 ? -14.904 -5.203 6.256 1.00 92.69 93 LEU A CA 1
ATOM 714 C C . LEU A 1 93 ? -16.170 -5.718 5.556 1.00 92.69 93 LEU A C 1
ATOM 716 O O . LEU A 1 93 ? -16.772 -6.685 6.016 1.00 92.69 93 LEU A O 1
ATOM 720 N N . ARG A 1 94 ? -16.567 -5.123 4.423 1.00 93.12 94 ARG A N 1
ATOM 721 C CA . ARG A 1 94 ? -17.678 -5.634 3.600 1.00 93.12 94 ARG A CA 1
ATOM 722 C C . ARG A 1 94 ? -17.347 -6.967 2.932 1.00 93.12 94 ARG A C 1
ATOM 724 O O . ARG A 1 94 ? -18.233 -7.807 2.815 1.00 93.12 94 ARG A O 1
ATOM 731 N N . SER A 1 95 ? -16.107 -7.162 2.480 1.00 88.38 95 SER A N 1
ATOM 732 C CA . SER A 1 95 ? -15.696 -8.411 1.824 1.00 88.38 95 SER A CA 1
ATOM 733 C C . SER A 1 95 ? -15.389 -9.528 2.822 1.00 88.38 95 SER A C 1
ATOM 735 O O . SER A 1 95 ? -15.654 -10.696 2.540 1.00 88.38 95 SER A O 1
ATOM 737 N N . ARG A 1 96 ? -14.869 -9.176 4.002 1.00 88.69 96 ARG A N 1
ATOM 738 C CA . ARG A 1 96 ? -14.590 -10.101 5.099 1.00 88.69 96 ARG A CA 1
ATOM 739 C C . ARG A 1 96 ? -15.100 -9.511 6.417 1.00 88.69 96 ARG A C 1
ATOM 741 O O . AR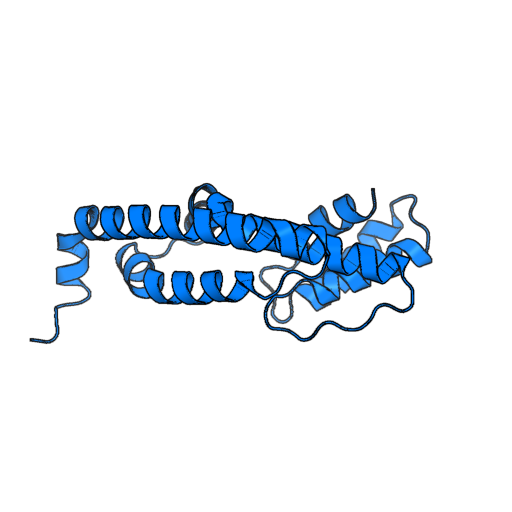G A 1 96 ? -14.340 -8.836 7.112 1.00 88.69 96 ARG A O 1
ATOM 748 N N . PRO A 1 97 ? -16.367 -9.776 6.777 1.00 89.19 97 PRO A N 1
ATOM 749 C CA . PRO A 1 97 ? -16.952 -9.255 8.005 1.00 89.19 97 PRO A CA 1
ATOM 750 C C . PRO A 1 97 ? -16.195 -9.727 9.248 1.00 89.19 97 PRO A C 1
ATOM 752 O O . PRO A 1 97 ? -15.933 -10.918 9.423 1.00 89.19 97 PRO A O 1
ATOM 755 N N . VAL A 1 98 ? -15.871 -8.776 10.120 1.00 90.88 98 VAL A N 1
ATOM 756 C CA . VAL A 1 98 ? -15.262 -8.990 11.438 1.00 90.88 98 VAL A CA 1
ATOM 757 C C . VAL A 1 98 ? -16.136 -8.265 12.470 1.00 90.88 98 VAL A C 1
ATOM 759 O O . VAL A 1 98 ? -16.650 -7.190 12.150 1.00 90.88 98 VAL A O 1
ATOM 762 N N . PRO A 1 99 ? -16.344 -8.808 13.686 1.00 92.31 99 PRO A N 1
ATOM 763 C CA . PRO A 1 99 ? -17.104 -8.114 14.723 1.00 92.31 99 PRO A CA 1
ATOM 764 C C . PRO A 1 99 ? -16.543 -6.718 15.019 1.00 92.31 99 PRO A C 1
ATOM 766 O O . PRO A 1 99 ? -15.328 -6.551 15.147 1.00 92.31 99 PRO A O 1
ATOM 769 N N . MET A 1 100 ? -17.421 -5.724 15.185 1.00 92.69 100 MET A N 1
ATOM 770 C CA . MET A 1 100 ? -17.000 -4.333 15.400 1.00 92.69 100 MET A CA 1
ATOM 771 C C . MET A 1 100 ? -16.137 -4.160 16.648 1.00 92.69 100 MET A C 1
ATOM 773 O O . MET A 1 100 ? -15.150 -3.434 16.601 1.00 92.69 100 MET A O 1
ATOM 777 N N . ALA A 1 101 ? -16.429 -4.878 17.732 1.00 93.06 101 ALA A N 1
ATOM 778 C CA . ALA A 1 101 ? -15.595 -4.857 18.930 1.00 93.06 101 ALA A CA 1
ATOM 779 C C . ALA A 1 101 ? -14.142 -5.291 18.648 1.00 93.06 101 ALA A C 1
ATOM 781 O O . ALA A 1 101 ? -13.209 -4.697 19.181 1.00 93.06 101 ALA A O 1
ATOM 782 N N . THR A 1 102 ? -13.934 -6.277 17.768 1.00 93.19 102 THR A N 1
ATOM 783 C CA . THR A 1 102 ? -12.593 -6.709 17.344 1.00 93.19 102 THR A CA 1
ATOM 784 C C . THR A 1 102 ? -11.904 -5.643 16.496 1.00 93.19 102 THR A C 1
ATOM 786 O O . THR A 1 102 ? -10.724 -5.375 16.711 1.00 93.19 102 THR A O 1
ATOM 789 N N . VAL A 1 103 ? -12.635 -4.999 15.578 1.00 94.44 103 VAL A N 1
ATOM 790 C CA . VAL A 1 103 ? -12.112 -3.874 14.783 1.00 94.44 103 VAL A CA 1
ATOM 791 C C . VAL A 1 103 ? -11.657 -2.739 15.697 1.00 94.44 103 VAL A C 1
ATOM 793 O O . VAL A 1 103 ? -10.543 -2.253 15.554 1.00 94.44 103 VAL A O 1
ATOM 796 N N . ILE A 1 104 ? -12.488 -2.355 16.669 1.00 96.25 104 ILE A N 1
ATOM 797 C CA . ILE A 1 104 ? -12.189 -1.282 17.625 1.00 96.25 104 ILE A CA 1
ATOM 798 C C . ILE A 1 104 ? -10.980 -1.647 18.490 1.00 96.25 104 ILE A C 1
ATOM 800 O O . ILE A 1 104 ? -10.098 -0.817 18.674 1.00 96.25 104 ILE A O 1
ATOM 804 N N . HIS A 1 105 ? -10.899 -2.886 18.981 1.00 94.31 105 HIS A N 1
ATOM 805 C CA . HIS A 1 105 ? -9.765 -3.347 19.783 1.00 94.31 105 HIS A CA 1
ATOM 806 C C . HIS A 1 105 ? -8.431 -3.271 19.018 1.00 94.31 105 HIS A C 1
ATOM 808 O O . HIS A 1 105 ? -7.412 -2.911 19.598 1.00 94.31 105 HIS A O 1
ATOM 814 N N . GLN A 1 106 ? -8.418 -3.618 17.727 1.00 94.31 106 GLN A N 1
ATOM 815 C CA . GLN A 1 106 ? -7.206 -3.604 16.888 1.00 94.31 106 GLN A CA 1
ATOM 816 C C . GLN A 1 106 ? -6.902 -2.225 16.280 1.00 94.31 106 GLN A C 1
ATOM 818 O O . GLN A 1 106 ? -5.813 -2.005 15.753 1.00 94.31 106 GLN A O 1
ATOM 823 N N . PHE A 1 107 ? -7.849 -1.286 16.345 1.00 96.31 107 PHE A N 1
ATOM 824 C CA . PHE A 1 107 ? -7.744 0.017 15.692 1.00 96.31 107 PHE A CA 1
ATOM 825 C C . PHE A 1 107 ? -6.486 0.814 16.093 1.00 96.31 107 PHE A C 1
ATOM 827 O O . PHE A 1 107 ? -5.825 1.333 15.190 1.00 96.31 107 PHE A O 1
ATOM 834 N N . PRO A 1 108 ? -6.095 0.894 17.387 1.00 96.44 108 PRO A N 1
ATOM 835 C CA . PRO A 1 108 ? -4.892 1.628 17.790 1.00 96.44 108 PRO A CA 1
ATOM 836 C C . PRO A 1 108 ? -3.607 1.081 17.161 1.00 96.44 108 PRO A C 1
ATOM 838 O O . PRO A 1 108 ? -2.783 1.855 16.680 1.00 96.44 108 PRO A O 1
ATOM 841 N N . GLU A 1 109 ? -3.461 -0.244 17.090 1.00 96.12 109 GLU A N 1
ATOM 842 C CA . GLU A 1 109 ? -2.300 -0.883 16.458 1.00 96.12 109 GLU A CA 1
ATOM 843 C C . GLU A 1 109 ? -2.230 -0.534 14.962 1.00 96.12 109 GLU A C 1
ATOM 845 O O . GLU A 1 109 ? -1.180 -0.127 14.461 1.00 96.12 109 GLU A O 1
ATOM 850 N N . GLY A 1 110 ? -3.370 -0.575 14.262 1.00 95.25 110 GLY A N 1
ATOM 851 C CA . GLY A 1 110 ? -3.451 -0.157 12.859 1.00 95.25 110 GLY A CA 1
ATOM 852 C C . GLY A 1 110 ? -3.077 1.317 12.643 1.00 95.25 110 GLY A C 1
ATOM 853 O O . GLY A 1 110 ? -2.384 1.654 11.682 1.00 95.25 110 GLY A O 1
ATOM 854 N N . ILE A 1 111 ? -3.475 2.208 13.557 1.00 96.62 111 ILE A N 1
ATOM 855 C CA . ILE A 1 111 ? -3.095 3.631 13.541 1.00 96.62 111 ILE A CA 1
ATOM 856 C C . ILE A 1 111 ? -1.575 3.803 13.694 1.00 96.62 111 ILE A C 1
ATOM 858 O O . ILE A 1 111 ? -0.958 4.588 12.964 1.00 96.62 111 ILE A O 1
ATOM 862 N N . GLU A 1 112 ? -0.947 3.047 14.595 1.00 96.25 112 GLU A N 1
ATOM 863 C CA . GLU A 1 112 ? 0.506 3.069 14.791 1.00 96.25 112 GLU A CA 1
ATOM 864 C C . GLU A 1 112 ? 1.275 2.546 13.570 1.00 96.25 112 GLU A C 1
ATOM 866 O O . GLU A 1 112 ? 2.329 3.085 13.212 1.00 96.25 112 GLU A O 1
ATOM 871 N N . GLU A 1 113 ? 0.773 1.503 12.906 1.00 94.75 113 GLU A N 1
ATOM 872 C CA . GLU A 1 113 ? 1.337 1.003 11.648 1.00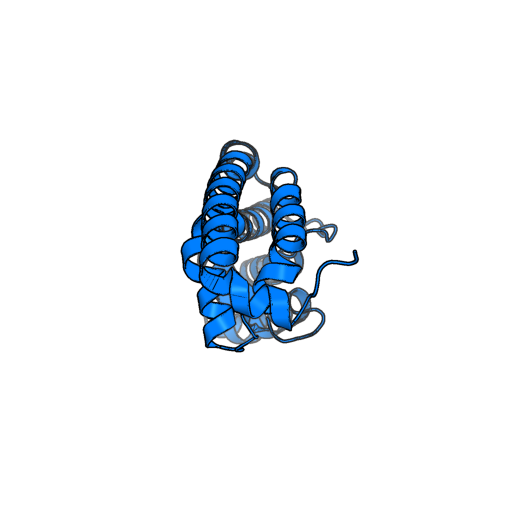 94.75 113 GLU A CA 1
ATOM 873 C C . GLU A 1 113 ? 1.260 2.047 10.531 1.00 94.75 113 GLU A C 1
ATOM 875 O O . GLU A 1 113 ? 2.275 2.346 9.895 1.00 94.75 113 GLU A O 1
ATOM 880 N N . ILE A 1 114 ? 0.095 2.670 10.338 1.00 97.00 114 ILE A N 1
ATOM 881 C CA . ILE A 1 114 ? -0.099 3.714 9.322 1.00 97.00 114 ILE A CA 1
ATOM 882 C C . ILE A 1 114 ? 0.815 4.914 9.590 1.00 97.00 114 ILE A C 1
ATOM 884 O O . ILE A 1 114 ? 1.407 5.464 8.661 1.00 97.00 114 ILE A O 1
ATOM 888 N N . SER A 1 115 ? 1.014 5.303 10.853 1.00 97.81 115 SER A N 1
ATOM 889 C CA . SER A 1 115 ? 1.907 6.413 11.205 1.00 97.81 115 SER A CA 1
ATOM 890 C C . SER A 1 115 ? 3.347 6.199 10.726 1.00 97.81 115 SER A C 1
ATOM 892 O O . SER A 1 115 ? 3.996 7.140 10.255 1.00 97.81 115 SER A O 1
ATOM 894 N N . ARG A 1 116 ? 3.836 4.952 10.749 1.00 97.81 116 ARG A N 1
ATOM 895 C CA . ARG A 1 116 ? 5.188 4.608 10.282 1.00 97.81 116 ARG A CA 1
ATOM 896 C C . ARG A 1 116 ? 5.375 4.827 8.776 1.00 97.81 116 ARG A C 1
ATOM 898 O O . ARG A 1 116 ? 6.503 5.080 8.351 1.00 97.81 116 ARG A O 1
ATOM 905 N N . ILE A 1 117 ? 4.301 4.822 7.979 1.00 97.88 117 ILE A N 1
ATOM 906 C CA . ILE A 1 117 ? 4.349 5.040 6.520 1.00 97.88 117 ILE A CA 1
ATOM 907 C C . ILE A 1 117 ? 4.878 6.427 6.147 1.00 97.88 117 ILE A C 1
ATOM 909 O O . ILE A 1 117 ? 5.523 6.558 5.104 1.00 97.88 117 ILE A O 1
ATOM 913 N N . LYS A 1 118 ? 4.708 7.445 7.006 1.00 97.19 118 LYS A N 1
ATOM 914 C CA . LYS A 1 118 ? 5.203 8.818 6.767 1.00 97.19 118 LYS A CA 1
ATOM 915 C C . LYS A 1 118 ? 6.656 8.860 6.303 1.00 97.19 118 LYS A C 1
ATOM 917 O O . LYS A 1 118 ? 7.012 9.674 5.462 1.00 97.19 118 LYS A O 1
ATOM 922 N N . ASN A 1 119 ? 7.481 7.957 6.826 1.00 96.81 119 ASN A N 1
ATOM 923 C CA . ASN A 1 119 ? 8.921 7.950 6.594 1.00 96.81 119 ASN A CA 1
ATOM 924 C C . ASN A 1 119 ? 9.353 6.991 5.474 1.00 96.81 119 ASN A C 1
ATOM 926 O O . ASN A 1 119 ? 10.535 6.675 5.368 1.00 96.81 119 ASN A O 1
ATOM 930 N N . THR A 1 120 ? 8.412 6.488 4.670 1.00 97.94 120 THR A N 1
ATOM 931 C CA . THR A 1 120 ? 8.687 5.419 3.695 1.00 97.94 120 THR A CA 1
ATOM 932 C C . THR A 1 120 ? 8.621 5.859 2.233 1.00 97.94 120 THR A C 1
ATOM 934 O O . THR A 1 120 ? 9.085 5.118 1.367 1.00 97.94 120 THR A O 1
ATOM 937 N N . PHE A 1 121 ? 8.100 7.059 1.952 1.00 98.44 121 PHE A N 1
ATOM 938 C CA . PHE A 1 121 ? 7.974 7.581 0.591 1.00 98.44 121 PHE A CA 1
ATOM 939 C C . PHE A 1 121 ? 9.330 7.690 -0.129 1.00 98.44 121 PHE A C 1
ATOM 941 O O . PHE A 1 121 ? 10.347 8.098 0.445 1.00 98.44 121 PHE A O 1
ATOM 948 N N . ARG A 1 122 ? 9.344 7.321 -1.411 1.00 97.88 122 ARG A N 1
ATOM 949 C CA . ARG A 1 122 ? 10.558 7.029 -2.186 1.00 97.88 122 ARG A CA 1
ATOM 950 C C . ARG A 1 122 ? 10.879 8.072 -3.248 1.00 97.88 122 ARG A C 1
ATOM 952 O O . ARG A 1 122 ? 12.059 8.332 -3.490 1.00 97.88 122 ARG A O 1
ATOM 959 N N . SER A 1 123 ? 9.885 8.710 -3.855 1.00 97.12 123 SER A N 1
ATOM 960 C CA . SER A 1 123 ? 10.109 9.829 -4.772 1.00 97.12 123 SER A CA 1
ATOM 961 C C . SER A 1 123 ? 10.256 11.150 -4.012 1.00 97.12 123 SER A C 1
ATOM 963 O O . SER A 1 123 ? 9.903 11.270 -2.838 1.00 97.12 123 SER A O 1
ATOM 965 N N . GLU A 1 124 ? 10.794 12.168 -4.682 1.00 97.44 124 GLU A N 1
ATOM 966 C CA . GLU A 1 124 ? 10.837 13.527 -4.134 1.00 97.44 124 GLU A CA 1
ATOM 967 C C . GLU A 1 124 ? 9.426 14.051 -3.838 1.00 97.44 124 GLU A C 1
ATOM 969 O O . GLU A 1 124 ? 9.163 14.522 -2.735 1.00 97.44 124 GLU A O 1
ATOM 974 N N . THR A 1 125 ? 8.491 13.876 -4.775 1.00 97.06 125 THR A N 1
ATOM 975 C CA . THR A 1 125 ? 7.078 14.237 -4.598 1.00 97.06 125 THR A CA 1
ATOM 976 C C . THR A 1 125 ? 6.449 13.487 -3.425 1.00 97.06 125 THR A C 1
ATOM 978 O O . THR A 1 125 ? 5.820 14.101 -2.565 1.00 97.06 125 THR A O 1
ATOM 981 N N . GLY A 1 126 ? 6.655 12.173 -3.338 1.00 98.25 126 GLY A N 1
ATOM 982 C CA . GLY A 1 126 ? 6.158 11.367 -2.226 1.00 98.25 126 GLY A CA 1
ATOM 983 C C . GLY A 1 126 ? 6.687 11.858 -0.882 1.00 98.25 126 GLY A C 1
ATOM 984 O O . GLY A 1 126 ? 5.912 12.019 0.053 1.00 98.25 126 GLY A O 1
ATOM 985 N N . ARG A 1 127 ? 7.984 12.169 -0.777 1.00 98.44 127 ARG A N 1
ATOM 986 C CA . ARG A 1 127 ? 8.568 12.701 0.465 1.00 98.44 127 ARG A CA 1
ATOM 987 C C . ARG A 1 127 ? 8.036 14.081 0.841 1.00 98.44 127 ARG A C 1
ATOM 989 O O . ARG A 1 127 ? 7.857 14.341 2.026 1.00 98.44 127 ARG A O 1
ATOM 996 N N . SER A 1 128 ? 7.780 14.945 -0.139 1.00 98.25 128 SER A N 1
ATOM 997 C CA . SER A 1 128 ? 7.281 16.301 0.113 1.00 98.25 128 SER A CA 1
ATOM 998 C C . SER A 1 128 ? 5.813 16.329 0.540 1.00 98.25 128 SER A C 1
ATOM 1000 O O . SER A 1 128 ? 5.459 17.119 1.410 1.00 98.25 128 SER A O 1
ATOM 1002 N N . PHE A 1 129 ? 4.959 15.476 -0.039 1.00 98.00 129 PHE A N 1
ATOM 1003 C CA . PHE A 1 129 ? 3.503 15.538 0.178 1.00 98.00 129 PHE A CA 1
ATOM 1004 C C . PHE A 1 129 ? 2.941 14.364 0.990 1.00 98.00 129 PHE A C 1
ATOM 1006 O O . PHE A 1 129 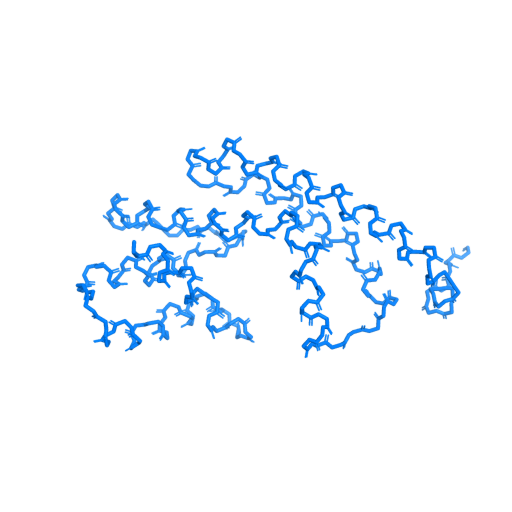? 1.989 14.523 1.753 1.00 98.00 129 PHE A O 1
ATOM 1013 N N . GLY A 1 130 ? 3.529 13.178 0.862 1.00 98.31 130 GLY A N 1
ATOM 1014 C CA . GLY A 1 130 ? 3.071 11.948 1.507 1.00 98.31 130 GLY A CA 1
ATOM 1015 C C . GLY A 1 130 ? 2.886 12.047 3.025 1.00 98.31 130 GLY A C 1
ATOM 1016 O O . GLY A 1 130 ? 1.820 11.669 3.519 1.00 98.31 130 GLY A O 1
ATOM 1017 N N . PRO A 1 131 ? 3.847 12.601 3.793 1.00 98.56 131 PRO A N 1
ATOM 1018 C CA . PRO A 1 131 ? 3.709 12.734 5.244 1.00 98.56 131 PRO A CA 1
ATOM 1019 C C . PRO A 1 131 ? 2.472 13.528 5.688 1.00 98.56 131 PRO A C 1
ATOM 1021 O O . PRO A 1 131 ? 1.877 13.216 6.727 1.00 98.56 131 PRO A O 1
ATOM 1024 N N . GLU A 1 132 ? 2.062 14.536 4.913 1.00 98.38 132 GLU A N 1
ATOM 1025 C CA . GLU A 1 132 ? 0.864 15.327 5.197 1.00 98.38 132 GLU A CA 1
ATOM 1026 C C . GLU A 1 132 ? -0.408 14.511 4.948 1.00 98.38 132 GLU A C 1
ATOM 1028 O O . GLU A 1 132 ? -1.273 14.468 5.823 1.00 98.38 132 GLU A O 1
ATOM 1033 N N . PHE A 1 133 ? -0.489 13.777 3.832 1.00 98.06 133 PHE A N 1
ATOM 1034 C CA . PHE A 1 133 ? -1.612 12.874 3.548 1.00 98.06 133 PHE A CA 1
ATOM 1035 C C . PHE A 1 133 ? -1.808 11.841 4.658 1.00 98.06 133 PHE A C 1
ATOM 1037 O O . PHE A 1 133 ? -2.923 11.669 5.152 1.00 98.06 133 PHE A O 1
ATOM 1044 N N . ILE A 1 134 ? -0.727 11.204 5.118 1.00 98.56 134 ILE A N 1
ATOM 1045 C CA . ILE A 1 134 ? -0.812 10.272 6.248 1.00 98.56 134 ILE A CA 1
ATOM 1046 C C . ILE A 1 134 ? -1.280 11.001 7.511 1.00 98.56 134 ILE A C 1
ATOM 1048 O O . ILE A 1 134 ? -2.131 10.497 8.233 1.00 98.56 134 ILE A O 1
ATOM 1052 N N . SER A 1 135 ? -0.780 12.209 7.780 1.00 98.50 135 SER A N 1
ATOM 1053 C CA . SER A 1 135 ? -1.205 12.986 8.953 1.00 98.50 135 SER A CA 1
ATOM 1054 C C . SER A 1 135 ? -2.691 13.361 8.912 1.00 98.50 135 SER A C 1
ATOM 1056 O O . SER A 1 135 ? -3.352 13.302 9.947 1.00 98.50 135 SER A O 1
ATOM 1058 N N . ILE A 1 136 ? -3.235 13.701 7.739 1.00 98.31 136 ILE A N 1
ATOM 1059 C CA . ILE A 1 136 ? -4.674 13.936 7.551 1.00 98.31 136 ILE A CA 1
ATOM 1060 C C . ILE A 1 136 ? -5.454 12.642 7.804 1.00 98.31 136 ILE A C 1
ATOM 1062 O O . ILE A 1 136 ? -6.418 12.664 8.565 1.00 98.31 136 ILE A O 1
ATOM 1066 N N . GLY A 1 137 ? -5.012 11.523 7.221 1.00 98.19 137 GLY A N 1
ATOM 1067 C CA . GLY A 1 137 ? -5.623 10.210 7.432 1.00 98.19 137 GLY A CA 1
ATOM 1068 C C . GLY A 1 137 ? -5.692 9.823 8.906 1.00 98.19 137 GLY A C 1
ATOM 1069 O O . GLY A 1 137 ? -6.760 9.479 9.391 1.00 98.19 137 GLY A O 1
ATOM 1070 N N . LEU A 1 138 ? -4.591 9.967 9.648 1.00 98.44 138 LEU A N 1
ATOM 1071 C CA . LEU A 1 138 ? -4.549 9.659 11.081 1.00 98.44 138 LEU A CA 1
ATOM 1072 C C . LEU A 1 138 ? -5.529 10.506 11.902 1.00 98.44 138 LEU A C 1
ATOM 1074 O O . LEU A 1 138 ? -6.145 9.980 12.820 1.00 98.44 138 LEU A O 1
ATOM 1078 N N . ARG A 1 139 ? -5.717 11.792 11.563 1.00 98.44 139 ARG A N 1
ATOM 1079 C CA . ARG A 1 139 ? -6.738 12.626 12.224 1.00 98.44 139 ARG A CA 1
ATOM 1080 C C . ARG A 1 139 ? -8.148 12.105 11.959 1.00 98.44 139 ARG A C 1
ATOM 1082 O O . ARG A 1 139 ? -8.937 12.018 12.886 1.00 98.44 139 ARG A O 1
ATOM 1089 N N . ILE A 1 140 ? -8.447 11.726 10.715 1.00 98.31 140 ILE A N 1
ATOM 1090 C CA . ILE A 1 140 ? -9.736 11.107 10.365 1.00 98.31 140 ILE A CA 1
ATOM 1091 C C . ILE A 1 140 ? -9.914 9.788 11.130 1.00 98.31 140 ILE A C 1
ATOM 1093 O O . ILE A 1 140 ? -10.986 9.524 11.667 1.00 98.31 140 ILE A O 1
ATOM 1097 N N . GLY A 1 141 ? -8.859 8.975 11.202 1.00 97.94 141 GLY A N 1
ATOM 1098 C CA . GLY A 1 141 ? -8.847 7.721 11.943 1.00 97.94 141 GLY A CA 1
ATOM 1099 C C . GLY A 1 141 ? -9.141 7.906 13.431 1.00 97.94 141 GLY A C 1
ATOM 1100 O O . GLY A 1 141 ? -9.935 7.147 13.974 1.00 97.94 141 GLY A O 1
ATOM 1101 N N . GLU A 1 142 ? -8.569 8.927 14.071 1.00 97.69 142 GLU A N 1
ATOM 1102 C CA . GLU A 1 142 ? -8.831 9.244 15.481 1.00 97.69 142 GLU A CA 1
ATOM 1103 C C . GLU A 1 142 ? -10.301 9.617 15.723 1.00 97.69 142 GLU A C 1
ATOM 1105 O O . GLU A 1 142 ? -10.938 9.056 16.613 1.00 97.69 142 GLU A O 1
ATOM 1110 N N . GLU A 1 143 ? -10.875 10.490 14.889 1.00 98.25 143 GLU A N 1
ATOM 1111 C CA . GLU A 1 143 ? -12.295 10.872 14.984 1.00 98.25 143 GLU A CA 1
ATOM 1112 C C . GLU A 1 143 ? -13.219 9.656 14.813 1.00 98.25 143 GLU A C 1
ATOM 1114 O O . GLU A 1 143 ? -14.166 9.456 15.578 1.00 98.25 143 GLU A O 1
ATOM 1119 N N . ILE A 1 144 ? -12.914 8.788 13.841 1.00 97.88 144 ILE A N 1
ATOM 1120 C CA . ILE A 1 144 ? -13.642 7.530 13.641 1.00 97.88 144 ILE A CA 1
ATOM 1121 C C . ILE A 1 144 ? -13.497 6.628 14.864 1.00 97.88 144 ILE A C 1
ATOM 1123 O O . ILE A 1 144 ? -14.485 6.054 15.314 1.00 97.88 144 ILE A O 1
ATOM 1127 N N . TYR A 1 145 ? -12.293 6.487 15.412 1.00 97.50 145 TYR A N 1
ATOM 1128 C CA . TYR A 1 145 ? -12.048 5.625 16.560 1.00 97.50 145 TYR A CA 1
ATOM 1129 C C . TYR A 1 145 ? -12.859 6.061 17.783 1.00 97.50 145 TYR A C 1
ATOM 1131 O O . TYR A 1 145 ? -13.523 5.224 18.400 1.00 97.50 145 TYR A O 1
ATOM 1139 N N . GLN A 1 146 ? -12.875 7.361 18.097 1.00 97.50 146 GLN A N 1
ATOM 1140 C CA . GLN A 1 146 ? -13.688 7.885 19.196 1.00 97.50 146 GLN A CA 1
ATOM 1141 C C . GLN A 1 146 ? -15.179 7.654 18.947 1.00 97.50 146 GLN A C 1
ATOM 1143 O O . GLN A 1 146 ? -15.859 7.088 19.806 1.00 97.50 146 GLN A O 1
ATOM 1148 N N . PHE A 1 147 ? -15.663 7.964 17.740 1.00 97.75 147 PHE A N 1
ATOM 1149 C CA . PHE A 1 147 ? -17.048 7.694 17.361 1.00 97.75 147 PHE A CA 1
ATOM 1150 C C . PHE A 1 147 ? -17.423 6.216 17.545 1.00 97.75 147 PHE A C 1
ATOM 1152 O O . PHE A 1 147 ? -18.473 5.901 18.105 1.00 97.75 147 PHE A O 1
ATOM 1159 N N . LEU A 1 148 ? -16.569 5.287 17.104 1.00 96.31 148 LEU A N 1
ATOM 1160 C CA . LEU A 1 148 ? -16.822 3.854 17.236 1.00 96.31 148 LEU A CA 1
ATOM 1161 C C . LEU A 1 148 ? -16.857 3.418 18.707 1.00 96.31 148 LEU A C 1
ATOM 1163 O O . LEU A 1 148 ? -17.741 2.656 19.098 1.00 96.31 148 LEU A O 1
ATOM 1167 N N . ARG A 1 149 ? -15.938 3.908 19.543 1.00 96.62 149 ARG A N 1
ATOM 1168 C CA . ARG A 1 149 ? -15.926 3.578 20.976 1.00 96.62 149 ARG A CA 1
ATOM 1169 C C . ARG A 1 149 ? -17.190 4.036 21.689 1.00 96.62 149 ARG A C 1
ATOM 1171 O O . ARG A 1 149 ? -17.714 3.295 22.516 1.00 96.62 149 ARG A O 1
ATOM 1178 N N . GLU A 1 150 ? -17.682 5.226 21.364 1.00 96.50 150 GLU A N 1
ATOM 1179 C CA . GLU A 1 150 ? -18.930 5.752 21.918 1.00 96.50 150 GLU A CA 1
ATOM 1180 C C . GLU A 1 150 ? -20.137 4.964 21.406 1.00 96.50 150 GLU A C 1
ATOM 1182 O O . GLU A 1 150 ? -20.968 4.500 22.189 1.00 96.50 150 GLU A O 1
ATOM 1187 N N . ARG A 1 151 ? -20.208 4.747 20.087 1.00 97.00 151 ARG A N 1
ATOM 1188 C CA . ARG A 1 151 ? -21.343 4.090 19.433 1.00 97.00 151 ARG A CA 1
ATOM 1189 C C . ARG A 1 151 ? -21.514 2.627 19.841 1.00 97.00 151 ARG A C 1
ATOM 1191 O O . ARG A 1 151 ? -22.648 2.139 19.827 1.00 97.00 151 ARG A O 1
ATOM 1198 N N . PHE A 1 152 ? -20.419 1.942 20.166 1.00 95.25 152 PHE A N 1
ATOM 1199 C CA . PHE A 1 152 ? -20.380 0.513 20.494 1.00 95.25 152 PHE A CA 1
ATOM 1200 C C . PHE A 1 152 ? -19.959 0.246 21.952 1.00 95.25 152 PHE A C 1
ATOM 1202 O O . PHE A 1 152 ? -19.530 -0.859 22.283 1.00 95.25 152 PHE A O 1
ATOM 1209 N N . ALA A 1 153 ? -20.095 1.231 22.848 1.00 92.88 153 ALA A N 1
ATOM 1210 C CA . ALA A 1 153 ? -19.632 1.136 24.236 1.00 92.88 153 ALA A CA 1
ATOM 1211 C C . ALA A 1 153 ? -20.191 -0.080 24.998 1.00 92.88 153 ALA A C 1
ATOM 1213 O O . ALA A 1 153 ? -19.454 -0.737 25.733 1.00 92.88 153 ALA A O 1
ATOM 1214 N N . ASP A 1 154 ? -21.477 -0.398 24.826 1.00 90.50 154 ASP A N 1
ATOM 1215 C CA . ASP A 1 154 ? -22.107 -1.531 25.516 1.00 90.50 154 ASP A CA 1
ATOM 1216 C C . ASP A 1 154 ? -21.581 -2.883 25.005 1.00 90.50 154 ASP A C 1
ATOM 1218 O O . ASP A 1 154 ? -21.283 -3.770 25.805 1.00 90.50 154 ASP A O 1
ATOM 1222 N N . GLU A 1 155 ? -21.386 -3.024 23.689 1.00 88.88 155 GLU A N 1
ATOM 1223 C CA . GLU A 1 155 ? -20.801 -4.225 23.072 1.00 88.88 155 GLU A CA 1
ATOM 1224 C C . GLU A 1 155 ? -19.354 -4.441 23.537 1.00 88.88 155 GLU A C 1
ATOM 1226 O O . GLU A 1 155 ? -18.962 -5.558 23.882 1.00 88.88 155 GLU A O 1
ATOM 1231 N N . LEU A 1 156 ? -18.575 -3.358 23.623 1.00 88.94 156 LEU A N 1
ATOM 1232 C CA . LEU A 1 156 ? -17.200 -3.399 24.117 1.00 88.94 156 LEU A CA 1
ATOM 1233 C C . LEU A 1 156 ? -17.127 -3.857 25.576 1.00 88.94 156 LEU A C 1
ATOM 1235 O O . LEU A 1 156 ? -16.286 -4.694 25.894 1.00 88.94 156 LEU A O 1
ATOM 1239 N N . ARG A 1 157 ? -18.019 -3.371 26.454 1.00 86.31 157 ARG A N 1
ATOM 1240 C CA . ARG A 1 157 ? -18.048 -3.787 27.871 1.00 86.31 157 ARG A CA 1
ATOM 1241 C C . ARG A 1 157 ? -18.331 -5.278 28.043 1.00 86.31 157 ARG A C 1
ATOM 1243 O O . ARG A 1 157 ? -17.802 -5.885 28.968 1.00 86.31 157 ARG A O 1
ATOM 1250 N N . LEU A 1 158 ? -19.169 -5.857 27.183 1.00 83.25 158 LEU A N 1
ATOM 1251 C CA . LEU A 1 158 ? -19.514 -7.279 27.239 1.00 83.25 158 LEU A CA 1
ATOM 1252 C C . LEU A 1 158 ? -18.369 -8.176 26.753 1.00 83.25 158 LEU A C 1
ATOM 1254 O O . LEU A 1 158 ? -18.182 -9.267 27.288 1.00 83.25 158 LEU A O 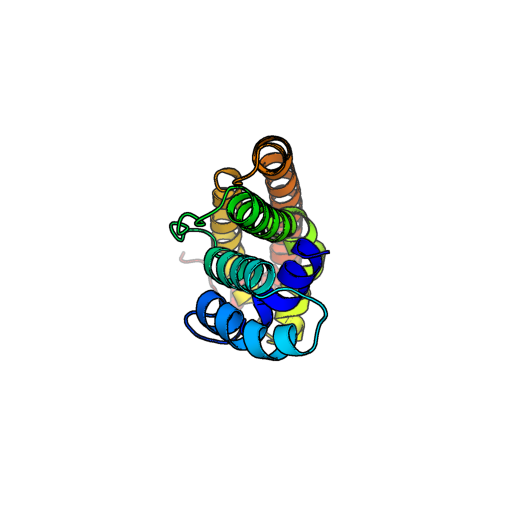1
ATOM 1258 N N . GLN A 1 159 ? -17.617 -7.733 25.743 1.00 80.94 159 GLN A N 1
ATOM 1259 C CA . GLN A 1 159 ? -16.603 -8.555 25.078 1.00 80.94 159 GLN A CA 1
ATOM 1260 C C . GLN A 1 159 ? -15.182 -8.357 25.628 1.00 80.94 159 GLN A C 1
ATOM 1262 O O . GLN A 1 159 ? -14.389 -9.297 25.622 1.00 80.94 159 GLN A O 1
ATOM 1267 N N . TYR A 1 160 ? -14.872 -7.163 26.132 1.00 73.50 160 TYR A N 1
ATOM 1268 C CA . TYR A 1 160 ? -13.595 -6.804 26.747 1.00 73.50 160 TYR A CA 1
ATOM 1269 C C . TYR A 1 160 ? -13.859 -6.098 28.086 1.00 73.50 160 TYR A C 1
ATOM 1271 O O . TYR A 1 160 ? -13.714 -4.875 28.177 1.00 73.50 160 TYR A O 1
ATOM 1279 N N . PRO A 1 161 ? -14.299 -6.827 29.129 1.00 66.31 161 PRO A N 1
ATOM 1280 C CA . PRO A 1 161 ? -14.502 -6.229 30.439 1.00 66.31 161 PRO A CA 1
ATOM 1281 C C . PRO A 1 161 ? -13.177 -5.643 30.925 1.00 66.31 161 PRO A C 1
ATOM 1283 O O . PRO A 1 161 ? -12.144 -6.313 30.875 1.00 66.31 161 PRO A O 1
ATOM 1286 N N . SER A 1 162 ? -13.202 -4.384 31.362 1.00 61.94 162 SER A N 1
ATOM 1287 C CA . SER A 1 162 ? -12.027 -3.716 31.912 1.00 61.94 162 SER A CA 1
ATOM 1288 C C . SER A 1 162 ? -11.403 -4.601 32.988 1.00 61.94 162 SER A C 1
ATOM 1290 O O . SER A 1 162 ? -12.097 -5.003 33.925 1.00 61.94 162 SER A O 1
ATOM 1292 N N . SER A 1 163 ? -10.111 -4.903 32.862 1.00 54.22 163 SER A N 1
ATOM 1293 C CA . SER A 1 163 ? -9.326 -5.457 33.962 1.00 54.22 163 SER A CA 1
ATOM 1294 C C . SER A 1 163 ? -9.418 -4.457 35.117 1.00 54.22 163 SER A C 1
ATOM 1296 O O . SER A 1 163 ? -8.872 -3.358 35.009 1.00 54.22 163 SER A O 1
ATOM 1298 N N . GLY A 1 164 ? -10.220 -4.784 36.132 1.00 42.00 164 GLY A N 1
ATOM 1299 C CA . GLY A 1 164 ? -10.371 -3.978 37.344 1.00 42.00 164 GLY A CA 1
ATOM 1300 C C . GLY A 1 164 ? -9.090 -3.906 38.157 1.00 42.00 164 GLY A C 1
ATOM 1301 O O . GLY A 1 164 ? -8.264 -4.841 38.042 1.00 42.00 164 GLY A O 1
#